Protein AF-W7K2D7-F1 (afdb_monomer_lite)

Sequence (161 aa):
MSFYIHIYIYVHIFSPFRPYPKYILYNYITKNRNSYVMFDCLKIDDAELGNITNVCIFINEYEKIPPAKYDKDNDKIIVYVKPLYLPSSHYLSITYKELNEKDLLFYNYFALFLLDGSMFLKMTKFQMYYSHTTYDVINSAQENIKNFIEALKNAQINNRY

Organism: Plasmodium falciparum (isolate NF54) (NCBI:txid5843)

Foldseek 3Di:
DDQPFPWDQDPDDDDPPDDDARGKTARDWDDDPPDIDTHPIDRDDLQRVQPDPDPQKDWDDFDPVVPWAQDQVVQWTKTKTFIARNVVRDTTDIYIDTDDPVDPQQLLVVLVCVCCCVLPVVNVVCCVVDDDDNVCSSVVVDPVSVVVSVVCVVVVVRGSD

pLDDT: mean 83.87, std 16.69, range [24.33, 97.06]

Structure (mmCIF, N/CA/C/O backbone):
data_AF-W7K2D7-F1
#
_entry.id   AF-W7K2D7-F1
#
loop_
_atom_site.group_PDB
_atom_site.id
_atom_site.type_symbol
_atom_site.label_atom_id
_atom_site.label_alt_id
_atom_site.label_comp_id
_atom_site.label_asym_id
_atom_site.label_entity_id
_atom_site.label_seq_id
_atom_site.pdbx_PDB_ins_code
_atom_site.Cartn_x
_atom_site.Cartn_y
_atom_site.Cartn_z
_atom_site.occupancy
_atom_site.B_iso_or_equiv
_atom_site.auth_seq_id
_atom_site.auth_comp_id
_atom_site.auth_asym_id
_atom_site.auth_atom_id
_atom_site.pdbx_PDB_model_num
ATOM 1 N N . MET A 1 1 ? 12.067 -19.630 -16.706 1.00 31.38 1 MET A N 1
ATOM 2 C CA . MET A 1 1 ? 12.583 -18.651 -17.684 1.00 31.38 1 MET A CA 1
ATOM 3 C C . MET A 1 1 ? 12.883 -17.386 -16.899 1.00 31.38 1 MET A C 1
ATOM 5 O O . MET A 1 1 ? 11.953 -16.755 -16.420 1.00 31.38 1 MET A O 1
ATOM 9 N N . SER A 1 2 ? 14.158 -17.123 -16.610 1.00 24.33 2 SER A N 1
ATOM 10 C CA . SER A 1 2 ? 14.563 -15.983 -15.780 1.00 24.33 2 SER A CA 1
ATOM 11 C C . SER A 1 2 ? 14.695 -14.750 -16.665 1.00 24.33 2 SER A C 1
ATOM 13 O O . SER A 1 2 ? 15.580 -14.702 -17.515 1.00 24.33 2 SER A O 1
ATOM 15 N N . PHE A 1 3 ? 13.805 -13.777 -16.489 1.00 29.09 3 PHE A N 1
ATOM 16 C CA . PHE A 1 3 ? 13.909 -12.478 -17.144 1.00 29.09 3 PHE A CA 1
ATOM 17 C C . PHE A 1 3 ? 14.889 -11.615 -16.347 1.00 29.09 3 PHE A C 1
ATOM 19 O O . PHE A 1 3 ? 14.576 -11.157 -15.249 1.00 29.09 3 PHE A O 1
ATOM 26 N N . TYR A 1 4 ? 16.092 -11.411 -16.881 1.00 32.91 4 TYR A N 1
ATOM 27 C CA . TYR A 1 4 ? 17.003 -10.394 -16.362 1.00 32.91 4 TYR A CA 1
ATOM 28 C C . TYR A 1 4 ? 16.499 -9.032 -16.836 1.00 32.91 4 TYR A C 1
ATOM 30 O O . TYR A 1 4 ? 16.802 -8.583 -17.936 1.00 32.91 4 TYR A O 1
ATOM 38 N N . ILE A 1 5 ? 15.681 -8.385 -16.007 1.00 38.22 5 ILE A N 1
ATOM 39 C CA . ILE A 1 5 ? 15.224 -7.016 -16.242 1.00 38.22 5 ILE A CA 1
ATOM 40 C C . ILE A 1 5 ? 16.401 -6.081 -15.938 1.00 38.22 5 ILE A C 1
ATOM 42 O O . ILE A 1 5 ? 16.554 -5.578 -14.828 1.00 38.22 5 ILE A O 1
ATOM 46 N N . HIS A 1 6 ? 17.266 -5.860 -16.924 1.00 40.44 6 HIS A N 1
ATOM 47 C CA . HIS A 1 6 ? 18.225 -4.761 -16.894 1.00 40.44 6 HIS A CA 1
ATOM 48 C C . HIS A 1 6 ? 17.553 -3.518 -17.473 1.00 40.44 6 HIS A C 1
ATOM 50 O O . HIS A 1 6 ? 17.812 -3.143 -18.603 1.00 40.44 6 HIS A O 1
ATOM 56 N N . ILE A 1 7 ? 16.656 -2.850 -16.753 1.00 43.44 7 ILE A N 1
ATOM 57 C CA . ILE A 1 7 ? 16.149 -1.567 -17.268 1.00 43.44 7 ILE A CA 1
ATOM 58 C C . ILE A 1 7 ? 17.330 -0.583 -17.275 1.00 43.44 7 ILE A C 1
ATOM 60 O O . ILE A 1 7 ? 18.021 -0.428 -16.273 1.00 43.44 7 ILE A O 1
ATOM 64 N N . TYR A 1 8 ? 17.601 0.033 -18.423 1.00 43.41 8 TYR A N 1
ATOM 65 C CA . TYR A 1 8 ? 18.507 1.172 -18.543 1.00 43.41 8 TYR A CA 1
ATOM 66 C C . TYR A 1 8 ? 17.696 2.316 -19.142 1.00 43.41 8 TYR A C 1
ATOM 68 O O . TYR A 1 8 ? 17.186 2.208 -20.257 1.00 43.41 8 TYR A O 1
ATOM 76 N N . ILE A 1 9 ? 17.551 3.402 -18.383 1.00 41.06 9 ILE A N 1
ATOM 77 C CA . ILE A 1 9 ? 16.874 4.619 -18.835 1.00 41.06 9 ILE A CA 1
ATOM 78 C C . ILE A 1 9 ? 17.865 5.418 -19.678 1.00 41.06 9 ILE A C 1
ATOM 80 O O . ILE A 1 9 ? 18.875 5.904 -19.172 1.00 41.06 9 ILE A O 1
ATOM 84 N N . TYR A 1 10 ? 17.558 5.587 -20.961 1.00 39.09 10 TYR A N 1
ATOM 85 C CA . TYR A 1 10 ? 18.220 6.580 -21.796 1.00 39.09 10 TYR A CA 1
ATOM 86 C C . TYR A 1 10 ? 17.543 7.939 -21.573 1.00 39.09 10 TYR A C 1
ATOM 88 O O . TYR A 1 10 ? 16.437 8.174 -22.053 1.00 39.09 10 TYR A O 1
ATOM 96 N N . VAL A 1 11 ? 18.215 8.860 -20.878 1.00 34.97 11 VAL A N 1
ATOM 97 C CA . VAL A 1 11 ? 17.912 10.294 -20.990 1.00 34.97 11 VAL A CA 1
ATOM 98 C C . VAL A 1 11 ? 18.745 10.815 -22.157 1.00 34.97 11 VAL A C 1
ATOM 100 O O . VAL A 1 11 ? 19.932 11.081 -21.994 1.00 34.97 11 VAL A O 1
ATOM 103 N N . HIS A 1 12 ? 18.156 10.913 -23.352 1.00 36.69 12 HIS A N 1
ATOM 104 C CA . HIS A 1 12 ? 18.814 11.564 -24.486 1.00 36.69 12 HIS A CA 1
ATOM 105 C C . HIS A 1 12 ? 18.061 12.820 -24.930 1.00 36.69 12 HIS A C 1
ATOM 107 O O . HIS A 1 12 ? 16.856 12.823 -25.171 1.00 36.69 12 HIS A O 1
ATOM 113 N N . ILE A 1 13 ? 18.844 13.892 -25.004 1.00 39.94 13 ILE A N 1
ATOM 114 C CA . ILE A 1 13 ? 18.515 15.270 -25.355 1.00 39.94 13 ILE A 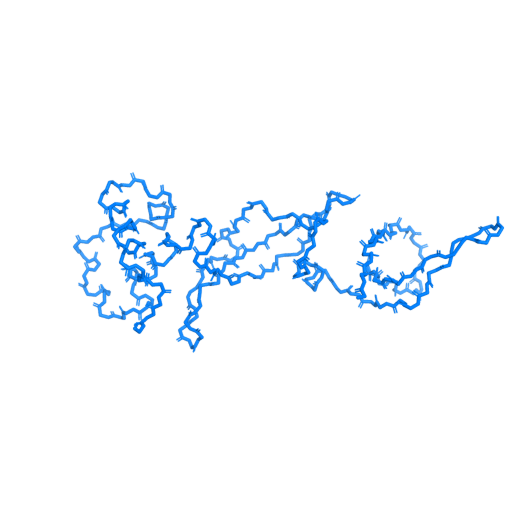CA 1
ATOM 115 C C . ILE A 1 13 ? 18.058 15.356 -26.827 1.00 39.94 13 ILE A C 1
ATOM 117 O O . ILE A 1 13 ? 18.775 14.938 -27.730 1.00 39.94 13 ILE A O 1
ATOM 121 N N . PHE A 1 14 ? 16.857 15.920 -27.016 1.00 42.31 14 PHE A N 1
ATOM 122 C CA . PHE A 1 14 ? 16.298 16.606 -28.194 1.00 42.31 14 PHE A CA 1
ATOM 123 C C . PHE A 1 14 ? 16.439 15.967 -29.597 1.00 42.31 14 PHE A C 1
ATOM 125 O O . PHE A 1 14 ? 17.357 16.265 -30.355 1.00 42.31 14 PHE A O 1
ATOM 132 N N . SER A 1 15 ? 15.383 15.264 -30.032 1.00 39.47 15 SER A N 1
ATOM 133 C CA . SER A 1 15 ? 14.899 15.344 -31.420 1.00 39.47 15 SER A CA 1
ATOM 134 C C . SER A 1 15 ? 13.433 15.804 -31.389 1.00 39.47 15 SER A C 1
ATOM 136 O O . SER A 1 15 ? 12.589 15.072 -30.875 1.00 39.47 15 SER A O 1
ATOM 138 N N . PRO A 1 16 ? 13.096 17.008 -31.886 1.00 50.06 16 PRO A N 1
ATOM 139 C CA . PRO A 1 16 ? 11.760 17.592 -31.721 1.00 50.06 16 PRO A CA 1
ATOM 140 C C . PRO A 1 16 ? 10.652 16.912 -32.547 1.00 50.06 16 PRO A C 1
ATOM 142 O O . PRO A 1 16 ? 9.490 17.279 -32.412 1.00 50.06 16 PRO A O 1
ATOM 145 N N . PHE A 1 17 ? 10.978 15.921 -33.388 1.00 53.94 17 PHE A N 1
ATOM 146 C CA . PHE A 1 17 ? 10.049 15.368 -34.384 1.00 53.94 17 PHE A CA 1
ATOM 147 C C . PHE A 1 17 ? 9.541 13.949 -34.099 1.00 53.94 17 PHE A C 1
ATOM 149 O O . PHE A 1 17 ? 8.716 13.440 -34.859 1.00 53.94 17 PHE A O 1
ATOM 156 N N . ARG A 1 18 ? 9.983 13.287 -33.021 1.00 51.50 18 ARG A N 1
ATOM 157 C CA . ARG A 1 18 ? 9.459 11.960 -32.665 1.00 51.50 18 ARG A CA 1
ATOM 158 C C . ARG A 1 18 ? 9.434 11.761 -31.150 1.00 51.50 18 ARG A C 1
ATOM 160 O O . ARG A 1 18 ? 10.502 11.754 -30.541 1.00 51.50 18 ARG A O 1
ATOM 167 N N . PRO A 1 19 ? 8.256 11.582 -30.526 1.00 63.16 19 PRO A N 1
ATOM 168 C CA . PRO A 1 19 ? 8.198 11.255 -29.111 1.00 63.16 19 PRO A CA 1
ATOM 169 C C . PRO A 1 19 ? 8.740 9.837 -28.915 1.00 63.16 19 PRO A C 1
ATOM 171 O O . PRO A 1 19 ? 8.106 8.854 -29.300 1.00 63.16 19 PRO A O 1
ATOM 174 N N . TYR A 1 20 ? 9.934 9.734 -28.341 1.00 67.94 20 TYR A N 1
ATOM 175 C CA . TYR A 1 20 ? 10.444 8.467 -27.835 1.00 67.94 20 TYR A CA 1
ATOM 176 C C . TYR A 1 20 ? 9.741 8.133 -26.514 1.00 67.94 20 TYR A C 1
ATOM 178 O O . TYR A 1 20 ? 9.417 9.042 -25.742 1.00 67.94 20 TYR A O 1
ATOM 186 N N . PRO A 1 21 ? 9.468 6.849 -26.237 1.00 78.56 21 PRO A N 1
ATOM 187 C CA . PRO A 1 21 ? 8.923 6.456 -24.946 1.00 78.56 21 PRO A CA 1
ATOM 188 C C . PRO A 1 21 ? 9.926 6.765 -23.825 1.00 78.56 21 PRO A C 1
ATOM 190 O O . PRO A 1 21 ? 11.123 6.537 -23.982 1.00 78.56 21 PRO A O 1
ATOM 193 N N . LYS A 1 22 ? 9.425 7.269 -22.688 1.00 81.81 22 LYS A N 1
ATOM 194 C CA . LYS A 1 22 ? 10.239 7.580 -21.498 1.00 81.81 22 LYS A CA 1
ATOM 195 C C . LYS A 1 22 ? 10.906 6.322 -20.921 1.00 81.81 22 LYS A C 1
ATOM 197 O O . LYS A 1 22 ? 12.038 6.397 -20.455 1.00 81.81 22 LYS A O 1
ATOM 202 N N . TYR A 1 23 ? 10.220 5.179 -20.998 1.00 84.81 23 TYR A N 1
ATOM 203 C CA . TYR A 1 23 ? 10.712 3.883 -20.541 1.00 84.81 23 TYR A CA 1
ATOM 204 C C . TYR A 1 23 ? 10.490 2.801 -21.595 1.00 84.81 23 TYR A C 1
ATOM 206 O O . TYR A 1 23 ? 9.473 2.779 -22.296 1.00 84.81 23 TYR A O 1
ATOM 214 N N . ILE A 1 24 ? 11.458 1.890 -21.687 1.00 86.81 24 ILE A N 1
ATOM 215 C CA . ILE A 1 24 ? 11.433 0.735 -22.581 1.00 86.81 24 ILE A CA 1
ATOM 216 C C . ILE A 1 24 ? 11.859 -0.487 -21.771 1.00 86.81 24 ILE A C 1
ATOM 218 O O . ILE A 1 24 ? 12.927 -0.491 -21.157 1.00 86.81 24 ILE A O 1
ATOM 222 N N . LEU A 1 25 ? 11.031 -1.526 -21.791 1.00 86.62 25 LEU A N 1
ATOM 223 C CA . LEU A 1 25 ? 11.427 -2.878 -21.424 1.00 86.62 25 LEU A CA 1
ATOM 224 C C . LEU A 1 25 ? 12.020 -3.548 -22.657 1.00 86.62 25 LEU A C 1
ATOM 226 O O . LEU A 1 25 ? 11.476 -3.418 -23.748 1.00 86.62 25 LEU A O 1
ATOM 230 N N . TYR A 1 26 ? 13.116 -4.271 -22.497 1.00 87.94 26 TYR A N 1
ATOM 231 C CA . TYR A 1 26 ? 13.745 -5.017 -23.580 1.00 87.94 26 TYR A CA 1
ATOM 232 C C . TYR A 1 26 ? 14.182 -6.386 -23.063 1.00 87.94 26 TYR A C 1
ATOM 234 O O . TYR A 1 26 ? 14.364 -6.570 -21.858 1.00 87.94 26 TYR A O 1
ATOM 242 N N . ASN A 1 27 ? 14.362 -7.340 -23.973 1.00 84.19 27 ASN A N 1
ATOM 243 C CA . ASN A 1 27 ? 14.759 -8.701 -23.612 1.00 84.19 27 ASN A CA 1
ATOM 244 C C . ASN A 1 27 ? 16.287 -8.865 -23.591 1.00 84.19 27 ASN A C 1
ATOM 246 O O . ASN A 1 27 ? 16.855 -9.406 -22.647 1.00 84.19 27 ASN A O 1
ATOM 250 N N . TYR A 1 28 ? 16.976 -8.347 -24.613 1.00 84.62 28 TYR A N 1
ATOM 251 C CA . TYR A 1 28 ? 18.438 -8.329 -24.664 1.00 84.62 28 TYR A CA 1
ATOM 252 C C . TYR A 1 28 ? 18.979 -7.148 -25.481 1.00 84.62 28 TYR A C 1
ATOM 254 O O . TYR A 1 28 ? 18.284 -6.559 -26.313 1.00 84.62 28 TYR A O 1
ATOM 262 N N . ILE A 1 29 ? 20.249 -6.815 -25.238 1.00 85.94 29 ILE A N 1
ATOM 263 C CA . ILE A 1 29 ? 21.014 -5.811 -25.985 1.00 85.94 29 ILE A CA 1
ATOM 264 C C . ILE A 1 29 ? 22.187 -6.504 -26.659 1.00 85.94 29 ILE A C 1
ATOM 266 O O . ILE A 1 29 ? 22.920 -7.251 -26.012 1.00 85.94 29 ILE A O 1
ATOM 270 N N . THR A 1 30 ? 22.411 -6.213 -27.938 1.00 89.75 30 THR A N 1
ATOM 271 C CA . THR A 1 30 ? 23.647 -6.606 -28.621 1.00 89.75 30 THR A CA 1
ATOM 272 C C . THR A 1 30 ? 24.508 -5.390 -28.924 1.00 89.75 30 THR A C 1
ATOM 274 O O . THR A 1 30 ? 24.019 -4.301 -29.237 1.00 89.75 30 THR A O 1
ATOM 277 N N . LYS A 1 31 ? 25.824 -5.573 -28.800 1.00 90.12 31 LYS A N 1
ATOM 278 C CA . LYS A 1 31 ? 26.823 -4.564 -29.145 1.00 90.12 31 LYS A CA 1
ATOM 279 C C . LYS A 1 31 ? 27.338 -4.829 -30.555 1.00 90.12 31 LYS A C 1
ATOM 281 O O . LYS A 1 31 ? 27.932 -5.871 -30.815 1.00 90.12 31 LYS A O 1
ATOM 286 N N . ASN A 1 32 ? 27.170 -3.851 -31.431 1.00 84.38 32 ASN A N 1
ATOM 287 C CA . ASN A 1 32 ? 27.811 -3.787 -32.738 1.00 84.38 32 ASN A CA 1
ATOM 288 C C . ASN A 1 32 ? 29.063 -2.899 -32.669 1.00 84.38 32 ASN A C 1
ATOM 290 O O . ASN A 1 32 ? 29.334 -2.264 -31.650 1.00 84.38 32 ASN A O 1
ATOM 294 N N . ARG A 1 33 ? 29.832 -2.826 -33.767 1.00 82.19 33 ARG A N 1
ATOM 295 C CA . ARG A 1 33 ? 31.107 -2.076 -33.825 1.00 82.19 33 ARG A CA 1
ATOM 296 C C . ARG A 1 33 ? 30.995 -0.635 -33.299 1.00 82.19 33 ARG A C 1
ATOM 298 O O . ARG A 1 33 ? 31.907 -0.190 -32.614 1.00 82.19 33 ARG A O 1
ATOM 305 N N . ASN A 1 34 ? 29.872 0.042 -33.563 1.00 83.06 34 ASN A N 1
ATOM 306 C CA . ASN A 1 34 ? 29.678 1.462 -33.242 1.00 83.06 34 ASN A CA 1
ATOM 307 C C . ASN A 1 34 ? 28.402 1.761 -32.426 1.00 83.06 34 ASN A C 1
ATOM 309 O O . ASN A 1 34 ? 28.102 2.929 -32.194 1.00 83.06 34 ASN A O 1
ATOM 313 N N . SER A 1 35 ? 27.606 0.759 -32.036 1.00 83.06 35 SER A N 1
ATOM 314 C CA . SER A 1 35 ? 26.300 0.997 -31.401 1.00 83.06 35 SER A CA 1
ATOM 315 C C . SER A 1 35 ? 25.807 -0.182 -30.569 1.00 83.06 35 SER A C 1
ATOM 317 O O . SER A 1 35 ? 26.289 -1.307 -30.704 1.00 83.06 35 SER A O 1
ATOM 319 N N . TYR A 1 36 ? 24.813 0.089 -29.728 1.00 86.19 36 TYR A N 1
ATOM 320 C CA . TYR A 1 36 ? 24.021 -0.920 -29.035 1.00 86.19 36 TYR A CA 1
ATOM 321 C C . TYR A 1 36 ? 22.633 -0.988 -29.671 1.00 86.19 36 TYR A C 1
ATOM 323 O O . TYR A 1 36 ? 22.047 0.049 -29.982 1.00 86.19 36 TYR A O 1
ATOM 331 N N . VAL A 1 37 ? 22.118 -2.199 -29.872 1.00 85.19 37 VAL A N 1
ATOM 332 C CA . VAL A 1 37 ? 20.774 -2.436 -30.411 1.00 85.19 37 VAL A CA 1
ATOM 333 C C . VAL A 1 37 ? 19.974 -3.232 -29.388 1.00 85.19 37 VAL A C 1
ATOM 335 O O . VAL A 1 37 ? 20.424 -4.279 -28.926 1.00 85.19 37 VAL A O 1
ATOM 338 N N . MET A 1 38 ? 18.805 -2.709 -29.022 1.00 86.12 38 MET A N 1
ATOM 339 C CA . MET A 1 38 ? 17.850 -3.358 -28.123 1.00 86.12 38 MET A CA 1
ATOM 340 C C . MET A 1 38 ? 16.867 -4.194 -28.951 1.00 86.12 38 MET A C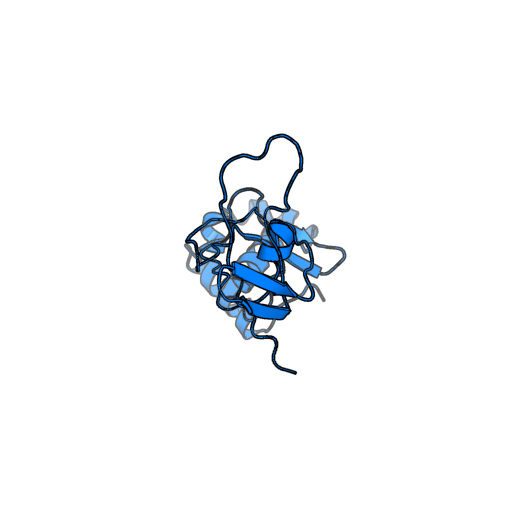 1
ATOM 342 O O . MET A 1 38 ? 16.385 -3.725 -29.983 1.00 86.12 38 MET A O 1
ATOM 346 N N . PHE A 1 39 ? 16.567 -5.412 -28.503 1.00 86.12 39 PHE A N 1
ATOM 347 C CA . PHE A 1 39 ? 15.633 -6.329 -29.165 1.00 86.12 39 PHE A CA 1
ATOM 348 C C . PHE A 1 39 ? 14.438 -6.646 -28.264 1.00 86.12 39 PHE A C 1
ATOM 350 O O . PHE A 1 39 ? 14.529 -6.541 -27.038 1.00 86.12 39 PHE A O 1
ATOM 357 N N . ASP A 1 40 ? 13.317 -7.011 -28.894 1.00 89.56 40 ASP A N 1
ATOM 358 C CA . ASP A 1 40 ? 12.036 -7.320 -28.243 1.00 89.56 40 ASP A CA 1
ATOM 359 C C . ASP A 1 40 ? 11.593 -6.221 -27.266 1.00 89.56 40 ASP A C 1
ATOM 361 O O . ASP A 1 40 ? 11.381 -6.444 -26.075 1.00 89.56 40 ASP A O 1
ATOM 365 N N . CYS A 1 41 ? 11.530 -4.989 -27.774 1.00 86.94 41 CYS A N 1
ATOM 366 C CA . CYS A 1 41 ? 11.231 -3.816 -26.965 1.00 86.94 41 CYS A CA 1
ATOM 367 C C . CYS A 1 41 ? 9.724 -3.623 -26.766 1.00 86.94 41 CYS A C 1
ATOM 369 O O . CYS A 1 41 ? 8.958 -3.605 -27.731 1.00 86.94 41 CYS A O 1
ATOM 371 N N . LEU A 1 42 ? 9.322 -3.368 -25.524 1.00 89.12 42 LEU A N 1
ATOM 372 C CA . LEU A 1 42 ? 7.987 -2.928 -25.141 1.00 89.12 42 LEU A CA 1
ATOM 373 C C . LEU A 1 42 ? 8.075 -1.542 -24.510 1.00 89.12 42 LEU A C 1
ATOM 375 O O . LEU A 1 42 ? 8.911 -1.280 -23.645 1.00 89.12 42 LEU A O 1
ATOM 379 N N . LYS A 1 43 ? 7.189 -0.645 -24.935 1.00 87.94 43 LYS A N 1
ATOM 380 C CA . LYS A 1 43 ? 6.975 0.615 -24.226 1.00 87.94 43 LYS A CA 1
ATOM 381 C C . LYS A 1 43 ? 6.285 0.301 -22.900 1.00 87.94 43 LYS A C 1
ATOM 383 O O . LYS A 1 43 ? 5.326 -0.461 -22.893 1.00 87.94 43 LYS A O 1
ATOM 388 N N . ILE A 1 44 ? 6.747 0.940 -21.833 1.00 88.44 44 ILE A N 1
ATOM 389 C CA . ILE A 1 44 ? 6.083 0.935 -20.531 1.00 88.44 44 ILE A CA 1
ATOM 390 C C . ILE A 1 44 ? 5.900 2.378 -20.073 1.00 88.44 44 ILE A C 1
ATOM 392 O O . ILE A 1 44 ? 6.714 3.249 -20.410 1.00 88.44 44 ILE A O 1
ATOM 396 N N . ASP A 1 45 ? 4.812 2.659 -19.370 1.00 87.56 45 ASP A N 1
ATOM 397 C CA . ASP A 1 45 ? 4.651 3.948 -18.716 1.00 87.56 45 ASP A CA 1
ATOM 398 C C . ASP A 1 45 ? 5.251 3.973 -17.301 1.00 87.56 45 ASP A C 1
ATOM 400 O O . ASP A 1 45 ? 5.832 3.015 -16.792 1.00 87.56 45 ASP A O 1
ATOM 404 N N . ASP A 1 46 ? 5.199 5.150 -16.700 1.00 86.38 46 ASP A N 1
ATOM 405 C CA . ASP A 1 46 ? 5.823 5.438 -15.419 1.00 86.38 46 ASP A CA 1
ATOM 406 C C . ASP A 1 46 ? 5.109 4.738 -14.239 1.00 86.38 46 ASP A C 1
ATOM 408 O O . ASP A 1 46 ? 5.764 4.278 -13.302 1.00 86.38 46 ASP A O 1
ATOM 412 N N . ALA A 1 47 ? 3.781 4.596 -14.315 1.00 86.31 47 ALA A N 1
ATOM 413 C CA . ALA A 1 47 ? 2.963 3.950 -13.291 1.00 86.31 47 ALA A CA 1
ATOM 414 C C . ALA A 1 47 ? 3.047 2.420 -13.391 1.00 86.31 47 ALA A C 1
ATOM 416 O O . ALA A 1 47 ? 3.214 1.738 -12.380 1.00 86.31 47 ALA A O 1
ATOM 417 N N . GLU A 1 48 ? 3.000 1.883 -14.611 1.00 87.69 48 GLU A N 1
ATOM 418 C CA . GLU A 1 48 ? 3.225 0.470 -14.903 1.00 87.69 48 GLU A CA 1
ATOM 419 C C . GLU A 1 48 ? 4.594 0.024 -14.387 1.00 87.69 48 GLU A C 1
ATOM 421 O O . GLU A 1 48 ? 4.686 -0.994 -13.703 1.00 87.69 48 GLU A O 1
ATOM 426 N N . LEU A 1 49 ? 5.647 0.813 -14.637 1.00 87.00 49 LEU A N 1
ATOM 427 C CA . LEU A 1 49 ? 6.987 0.526 -14.128 1.00 87.00 49 LEU A CA 1
ATOM 428 C C . LEU A 1 49 ? 7.024 0.501 -12.593 1.00 87.00 49 LEU A C 1
ATOM 430 O O . LEU A 1 49 ? 7.653 -0.383 -12.011 1.00 87.00 49 LEU A O 1
ATOM 434 N N . GLY A 1 50 ? 6.330 1.437 -11.940 1.00 86.00 50 GLY A N 1
ATOM 435 C CA . GLY A 1 50 ? 6.228 1.497 -10.480 1.00 86.00 50 GLY A CA 1
ATOM 436 C C . GLY A 1 50 ? 5.498 0.305 -9.854 1.00 86.00 50 GLY A C 1
ATOM 437 O O . GLY A 1 50 ? 5.769 -0.030 -8.702 1.00 86.00 50 GLY A O 1
ATOM 438 N N . ASN A 1 51 ? 4.624 -0.361 -10.613 1.00 85.31 51 ASN A N 1
ATOM 439 C CA . ASN A 1 51 ? 3.872 -1.535 -10.166 1.00 85.31 51 ASN A CA 1
ATOM 440 C C . ASN A 1 51 ? 4.642 -2.854 -10.320 1.00 85.31 51 ASN A C 1
ATOM 442 O O . ASN A 1 51 ? 4.233 -3.876 -9.762 1.00 85.31 51 ASN A O 1
ATOM 446 N N . ILE A 1 52 ? 5.759 -2.867 -11.054 1.00 84.38 52 ILE A N 1
ATOM 447 C CA . ILE A 1 52 ? 6.569 -4.075 -11.211 1.00 84.38 52 ILE A CA 1
ATOM 448 C C . ILE A 1 52 ? 7.270 -4.391 -9.886 1.00 84.38 52 ILE A C 1
ATOM 450 O O . ILE A 1 52 ? 8.071 -3.612 -9.371 1.00 84.38 52 ILE A O 1
ATOM 454 N N . THR A 1 53 ? 7.038 -5.596 -9.364 1.00 77.62 53 THR A N 1
ATOM 455 C CA . THR A 1 53 ? 7.772 -6.104 -8.201 1.00 77.62 53 THR A CA 1
ATOM 456 C C . THR A 1 53 ? 9.182 -6.521 -8.627 1.00 77.62 53 THR A C 1
ATOM 458 O O . THR A 1 53 ? 9.396 -7.616 -9.144 1.00 77.62 53 THR A O 1
ATOM 461 N N . ASN A 1 54 ? 10.159 -5.631 -8.453 1.00 82.44 54 ASN A N 1
ATOM 462 C CA . ASN A 1 54 ? 11.552 -5.861 -8.832 1.00 82.44 54 ASN A CA 1
ATOM 463 C C . ASN A 1 54 ? 12.504 -5.211 -7.819 1.00 82.44 54 ASN A C 1
ATOM 465 O O . ASN A 1 54 ? 12.196 -4.167 -7.258 1.00 82.44 54 ASN A O 1
ATOM 469 N N . VAL A 1 55 ? 13.691 -5.796 -7.635 1.00 82.69 55 VAL A N 1
ATOM 470 C CA . VAL A 1 55 ? 14.756 -5.269 -6.760 1.00 82.69 55 VAL A CA 1
ATOM 471 C C . VAL A 1 55 ? 15.222 -3.855 -7.127 1.00 82.69 55 VAL A C 1
ATOM 473 O O . VAL A 1 55 ? 15.789 -3.167 -6.289 1.00 82.69 55 VAL A O 1
ATOM 476 N N . CYS A 1 56 ? 14.989 -3.409 -8.361 1.00 86.44 56 CYS A N 1
ATOM 477 C CA . CYS A 1 56 ? 15.295 -2.062 -8.832 1.00 86.44 56 CYS A CA 1
ATOM 478 C C . CYS A 1 56 ? 14.238 -1.018 -8.447 1.00 86.44 56 CYS A C 1
ATOM 480 O O . CYS A 1 56 ? 14.476 0.169 -8.667 1.00 86.44 56 CYS A O 1
ATOM 482 N N . ILE A 1 57 ? 13.088 -1.432 -7.911 1.00 89.44 57 ILE A N 1
ATOM 483 C CA . ILE A 1 57 ? 12.019 -0.545 -7.454 1.00 89.44 57 ILE A CA 1
ATOM 484 C C . ILE A 1 57 ? 12.006 -0.569 -5.930 1.00 89.44 57 ILE A C 1
ATOM 486 O O . ILE A 1 57 ? 11.696 -1.581 -5.305 1.00 89.44 57 ILE A O 1
ATOM 490 N N . PHE A 1 58 ? 12.350 0.562 -5.327 1.00 89.56 58 PHE A N 1
ATOM 491 C CA . PHE A 1 58 ? 12.334 0.738 -3.885 1.00 89.56 58 PHE A CA 1
ATOM 492 C C . PHE A 1 58 ? 11.109 1.544 -3.461 1.00 89.56 58 PHE A C 1
ATOM 494 O O . PHE A 1 58 ? 10.842 2.614 -4.002 1.00 89.56 58 PHE A O 1
ATOM 501 N N . ILE A 1 59 ? 10.370 1.049 -2.473 1.00 88.69 59 ILE A N 1
ATOM 502 C CA . ILE A 1 59 ? 9.250 1.762 -1.856 1.00 88.69 59 ILE A CA 1
ATOM 503 C C . ILE A 1 59 ? 9.670 2.074 -0.424 1.00 88.69 59 ILE A C 1
ATOM 505 O O . ILE A 1 59 ? 9.849 1.153 0.369 1.00 88.69 59 ILE A O 1
ATOM 509 N N . ASN A 1 60 ? 9.851 3.361 -0.121 1.00 79.44 60 ASN A N 1
ATOM 510 C CA . ASN A 1 60 ? 10.288 3.800 1.203 1.00 79.44 60 ASN A CA 1
ATOM 511 C C . ASN A 1 60 ? 9.117 3.862 2.191 1.00 79.44 60 ASN A C 1
ATOM 513 O O . ASN A 1 60 ? 9.070 3.132 3.175 1.00 79.44 60 ASN A O 1
ATOM 517 N N . GLU A 1 61 ? 8.153 4.733 1.898 1.00 85.75 61 GLU A N 1
ATOM 518 C CA . GLU A 1 61 ? 7.041 5.075 2.779 1.00 85.75 61 GLU A CA 1
ATOM 519 C C . GLU A 1 61 ? 5.733 5.130 1.990 1.00 85.75 61 GLU A C 1
ATOM 521 O O . GLU A 1 61 ? 5.719 5.139 0.753 1.00 85.75 61 GLU A O 1
ATOM 526 N N . TYR A 1 62 ? 4.626 5.159 2.725 1.00 92.38 62 TYR A N 1
ATOM 527 C CA . TYR A 1 62 ? 3.314 5.408 2.152 1.00 92.38 62 TYR A CA 1
ATOM 528 C C . TYR A 1 62 ? 3.048 6.906 2.099 1.00 92.38 62 TYR A C 1
ATOM 530 O O . TYR A 1 62 ? 3.293 7.645 3.054 1.00 92.38 62 TYR A O 1
ATOM 538 N N . GLU A 1 63 ? 2.520 7.345 0.969 1.00 92.06 63 GLU A N 1
ATOM 539 C CA . GLU A 1 63 ? 2.129 8.723 0.750 1.00 92.06 63 GLU A CA 1
ATOM 540 C C . GLU A 1 63 ? 0.948 9.094 1.649 1.00 92.06 63 GLU A C 1
ATOM 542 O O . GLU A 1 63 ? 0.011 8.319 1.857 1.00 92.06 63 GLU A O 1
ATOM 547 N N . LYS A 1 64 ? 0.981 10.323 2.171 1.00 88.69 64 LYS A N 1
ATOM 548 C CA . LYS A 1 64 ? -0.140 10.897 2.931 1.00 88.69 64 LYS A CA 1
ATOM 549 C C . LYS A 1 64 ? -1.248 11.406 2.012 1.00 88.69 64 LYS A C 1
ATOM 551 O O . LYS A 1 64 ? -2.395 11.516 2.439 1.00 88.69 64 LYS A O 1
ATOM 556 N N . ILE A 1 65 ? -0.886 11.779 0.783 1.00 89.31 65 ILE A N 1
ATOM 557 C CA . ILE A 1 65 ? -1.787 12.335 -0.224 1.00 89.31 65 ILE A CA 1
ATOM 558 C C . ILE A 1 65 ? -1.524 11.608 -1.555 1.00 89.31 65 ILE A C 1
ATOM 560 O O . ILE A 1 65 ? -0.436 11.760 -2.108 1.00 89.31 65 ILE A O 1
ATOM 564 N N . PRO A 1 66 ? -2.505 10.868 -2.103 1.00 90.25 66 PRO A N 1
ATOM 565 C CA . PRO A 1 66 ? -3.835 10.632 -1.538 1.00 90.25 66 PRO A CA 1
ATOM 566 C C . PRO A 1 66 ? -3.785 9.806 -0.236 1.00 90.25 66 PRO A C 1
ATOM 568 O O . PRO A 1 66 ? -2.845 9.033 -0.048 1.00 90.25 66 PRO A O 1
ATOM 571 N N . PRO A 1 67 ? -4.765 9.963 0.674 1.00 91.75 67 PRO A N 1
ATOM 572 C CA . PRO A 1 67 ? -4.808 9.173 1.897 1.00 91.75 67 PRO A CA 1
ATOM 573 C C . PRO A 1 67 ? -5.105 7.705 1.584 1.00 91.75 67 PRO A C 1
ATOM 575 O O . PRO A 1 67 ? -5.737 7.381 0.574 1.00 91.75 67 PRO A O 1
ATOM 578 N N . ALA A 1 68 ? -4.689 6.817 2.486 1.00 94.81 68 ALA A N 1
ATOM 579 C CA . ALA A 1 68 ? -5.087 5.419 2.430 1.00 94.81 68 ALA A CA 1
ATOM 580 C C . ALA A 1 68 ? -6.616 5.287 2.440 1.00 94.81 68 ALA A C 1
ATOM 582 O O . ALA A 1 68 ? -7.319 6.073 3.078 1.00 94.81 68 ALA A O 1
ATOM 583 N N . LYS A 1 69 ? -7.125 4.261 1.762 1.00 95.44 69 LYS A N 1
ATOM 584 C CA . LYS A 1 69 ? -8.557 3.974 1.680 1.00 95.44 69 LYS A CA 1
ATOM 585 C C . LYS A 1 69 ? -8.827 2.491 1.876 1.00 95.44 69 LYS A C 1
ATOM 587 O O . LYS A 1 69 ? -8.014 1.647 1.507 1.00 95.44 69 LYS A O 1
ATOM 592 N N . TYR A 1 70 ? -10.004 2.192 2.400 1.00 95.69 70 TYR A N 1
ATOM 593 C CA . TYR A 1 70 ? -10.532 0.839 2.445 1.00 95.69 70 TYR A CA 1
ATOM 594 C C . TYR A 1 70 ? -11.521 0.635 1.296 1.00 95.69 70 TYR A C 1
ATOM 596 O O . TYR A 1 70 ? -12.521 1.349 1.183 1.00 95.69 70 TYR A O 1
ATOM 604 N N . ASP A 1 71 ? -11.213 -0.320 0.427 1.00 94.56 71 ASP A N 1
ATOM 605 C CA . ASP A 1 71 ? -12.086 -0.788 -0.638 1.00 94.56 71 ASP A CA 1
ATOM 606 C C . ASP A 1 71 ? -13.062 -1.819 -0.067 1.00 94.56 71 ASP A C 1
ATOM 608 O O . ASP A 1 71 ? -12.691 -2.952 0.246 1.00 94.56 71 ASP A O 1
ATOM 612 N N . LYS A 1 72 ? -14.319 -1.398 0.085 1.00 91.00 72 LYS A N 1
ATOM 613 C CA . LYS A 1 72 ? -15.385 -2.211 0.680 1.00 91.00 72 LYS A CA 1
ATOM 614 C C . LYS A 1 72 ? -15.853 -3.338 -0.233 1.00 91.00 72 LYS A C 1
ATOM 616 O O . LYS A 1 72 ? -1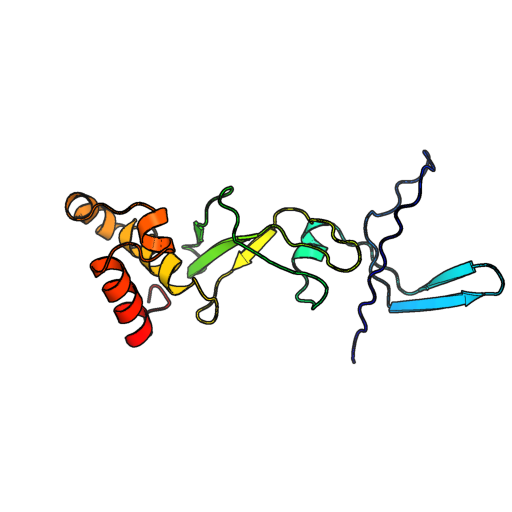6.395 -4.313 0.284 1.00 91.00 72 LYS A O 1
ATOM 621 N N . ASP A 1 73 ? -15.684 -3.181 -1.543 1.00 91.81 73 ASP A N 1
ATOM 622 C CA . ASP A 1 73 ? -16.162 -4.145 -2.532 1.00 91.81 73 ASP A CA 1
ATOM 623 C C . ASP A 1 73 ? -15.204 -5.338 -2.609 1.00 91.81 73 ASP A C 1
ATOM 625 O O . ASP A 1 73 ? -15.643 -6.479 -2.739 1.00 91.81 73 ASP A O 1
ATOM 629 N N . ASN A 1 74 ? -13.903 -5.077 -2.443 1.00 91.50 74 ASN A N 1
ATOM 630 C CA . ASN A 1 74 ? -12.850 -6.095 -2.508 1.00 91.50 74 ASN A CA 1
ATOM 631 C C . ASN A 1 74 ? -12.285 -6.515 -1.138 1.00 91.50 74 ASN A C 1
ATOM 633 O O . ASN A 1 74 ? -11.437 -7.407 -1.082 1.00 91.50 74 ASN A O 1
ATOM 637 N N . ASP A 1 75 ? -12.731 -5.880 -0.050 1.00 91.69 75 ASP A N 1
ATOM 638 C CA . ASP A 1 75 ? -12.191 -6.051 1.307 1.00 91.69 75 ASP A CA 1
ATOM 639 C C . ASP A 1 75 ? -10.665 -5.848 1.345 1.00 91.69 75 ASP A C 1
ATOM 641 O O . ASP A 1 75 ? -9.895 -6.676 1.839 1.00 91.69 75 ASP A O 1
ATOM 645 N N . LYS A 1 76 ? -10.209 -4.745 0.734 1.00 94.94 76 LYS A N 1
ATOM 646 C CA . LYS A 1 76 ? -8.784 -4.413 0.591 1.00 94.94 76 LYS A CA 1
ATOM 647 C C . LYS A 1 76 ? -8.437 -3.080 1.217 1.00 94.94 76 LYS A C 1
ATOM 649 O O . LYS A 1 76 ? -9.160 -2.095 1.103 1.00 94.94 76 LYS A O 1
ATOM 654 N N . ILE A 1 77 ? -7.255 -3.035 1.815 1.00 96.19 77 ILE A N 1
ATOM 655 C CA . ILE A 1 77 ? -6.622 -1.794 2.243 1.00 96.19 77 ILE A CA 1
ATOM 656 C C . ILE A 1 77 ? -5.719 -1.314 1.115 1.00 96.19 77 ILE A C 1
ATOM 658 O O . ILE A 1 77 ? -4.789 -2.015 0.719 1.00 96.19 77 ILE A O 1
ATOM 662 N N . ILE A 1 78 ? -5.978 -0.108 0.623 1.00 95.88 78 ILE A N 1
ATOM 663 C CA . ILE A 1 78 ? -5.220 0.518 -0.454 1.00 95.88 78 ILE A CA 1
ATOM 664 C C . ILE A 1 78 ? -4.444 1.698 0.123 1.00 95.88 78 ILE A C 1
ATOM 666 O O . ILE A 1 78 ? -5.028 2.641 0.662 1.00 95.88 78 ILE A O 1
ATOM 670 N N . VAL A 1 79 ? -3.124 1.661 -0.027 1.00 95.31 79 VAL A N 1
ATOM 671 C CA . VAL A 1 79 ? -2.225 2.779 0.277 1.00 95.31 79 VAL A CA 1
ATOM 672 C C . VAL A 1 79 ? -1.604 3.313 -1.004 1.00 95.31 79 VAL A C 1
ATOM 674 O O . VAL A 1 79 ? -1.564 2.625 -2.022 1.00 95.31 79 VAL A O 1
ATOM 677 N N . TYR A 1 80 ? -1.104 4.540 -0.953 1.00 94.44 80 TYR A N 1
ATOM 678 C CA . TYR A 1 80 ? -0.410 5.163 -2.073 1.00 94.44 80 TYR A CA 1
ATOM 679 C C . TYR A 1 80 ? 1.088 5.173 -1.803 1.00 94.44 80 TYR A C 1
ATOM 681 O O . TYR A 1 80 ? 1.520 5.331 -0.664 1.00 94.44 80 TYR A O 1
ATOM 689 N N . VAL A 1 81 ? 1.885 4.961 -2.842 1.00 93.31 81 VAL A N 1
ATOM 690 C CA . VAL A 1 81 ? 3.346 4.888 -2.767 1.00 93.31 81 VAL A CA 1
ATOM 691 C C . VAL A 1 81 ? 3.950 5.702 -3.893 1.00 93.31 81 VAL A C 1
ATOM 693 O O . VAL A 1 81 ? 3.377 5.783 -4.980 1.00 93.31 81 VAL A O 1
ATOM 696 N N . LYS A 1 82 ? 5.136 6.260 -3.654 1.00 93.12 82 LYS A N 1
ATOM 697 C CA . LYS A 1 82 ? 5.950 6.915 -4.678 1.00 93.12 82 LYS A CA 1
ATOM 698 C C . LYS A 1 82 ? 7.252 6.137 -4.866 1.00 93.12 82 LYS A C 1
ATOM 700 O O . LYS A 1 82 ? 8.217 6.371 -4.134 1.00 93.12 82 LYS A O 1
ATOM 705 N N . PRO A 1 83 ? 7.280 5.166 -5.791 1.00 92.81 83 PRO A N 1
ATOM 706 C CA . PRO A 1 83 ? 8.421 4.277 -5.923 1.00 92.81 83 PRO A CA 1
ATOM 707 C C . PRO A 1 83 ? 9.666 5.021 -6.414 1.00 92.81 83 PRO A C 1
ATOM 709 O O . PRO A 1 83 ? 9.588 5.936 -7.232 1.00 92.81 83 PRO A O 1
ATOM 712 N N . LEU A 1 84 ? 10.829 4.601 -5.935 1.00 91.69 84 LEU A N 1
ATOM 713 C CA . LEU A 1 84 ? 12.136 5.053 -6.382 1.00 91.69 84 LEU A CA 1
ATOM 714 C C . LEU A 1 84 ? 12.739 3.989 -7.295 1.00 91.69 84 LEU A C 1
ATOM 716 O O . LEU A 1 84 ? 12.990 2.860 -6.875 1.00 91.69 84 LEU A O 1
ATOM 720 N N . TYR A 1 85 ? 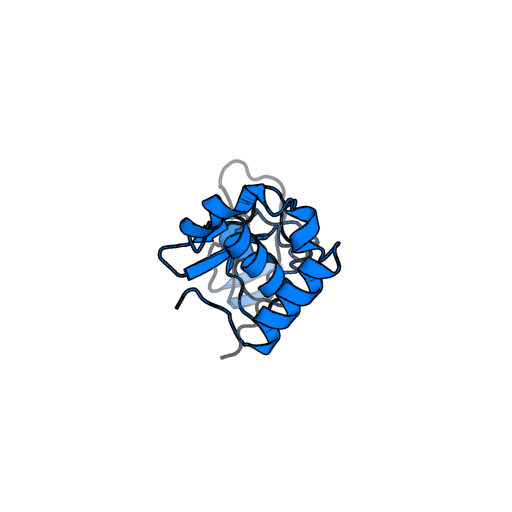13.017 4.358 -8.538 1.00 89.94 85 TYR A N 1
ATOM 721 C CA . TYR A 1 85 ? 13.767 3.514 -9.449 1.00 89.94 85 TYR A CA 1
ATOM 722 C C . TYR A 1 85 ? 15.268 3.667 -9.172 1.00 89.94 85 TYR A C 1
ATOM 724 O O . TYR A 1 85 ? 15.879 4.691 -9.491 1.00 89.94 85 TYR A O 1
ATOM 732 N N . LEU A 1 86 ? 15.854 2.645 -8.544 1.00 88.81 86 LEU A N 1
ATOM 733 C CA . LEU A 1 86 ? 17.214 2.663 -8.001 1.00 88.81 86 LEU A CA 1
ATOM 734 C C . LEU A 1 86 ? 18.317 2.877 -9.050 1.00 88.81 86 LEU A C 1
ATOM 736 O O . LEU A 1 86 ? 19.213 3.671 -8.774 1.00 88.81 86 LEU A O 1
ATOM 740 N N . PRO A 1 87 ? 18.294 2.249 -10.246 1.00 86.25 87 PRO A N 1
ATOM 741 C CA . PRO A 1 87 ? 19.399 2.376 -11.200 1.00 86.25 87 PRO A CA 1
ATOM 742 C C . PRO A 1 87 ? 19.679 3.807 -11.670 1.00 86.25 87 PRO A C 1
ATOM 744 O O . PRO A 1 87 ? 20.803 4.102 -12.068 1.00 86.25 87 PRO A O 1
ATOM 747 N N . SER A 1 88 ? 18.685 4.698 -11.616 1.00 84.50 88 SER A N 1
ATOM 748 C CA . SER A 1 88 ? 18.861 6.120 -11.933 1.00 84.50 88 SER A CA 1
ATOM 749 C C . SER A 1 88 ? 18.478 7.056 -10.784 1.00 84.50 88 SER A C 1
ATOM 751 O O . SER A 1 88 ? 18.341 8.256 -11.018 1.00 84.50 88 SER A O 1
ATOM 753 N N . SER A 1 89 ? 18.233 6.524 -9.582 1.00 88.38 89 SER A N 1
ATOM 754 C CA . SER A 1 89 ? 17.768 7.271 -8.404 1.00 88.38 89 SER A CA 1
ATOM 755 C C . SER A 1 89 ? 16.631 8.262 -8.703 1.00 88.38 89 SER A C 1
ATOM 757 O O . SER A 1 89 ? 16.634 9.395 -8.222 1.00 88.38 89 SER A O 1
ATOM 759 N N . HIS A 1 90 ? 15.664 7.855 -9.530 1.00 87.38 90 HIS A N 1
ATOM 760 C CA . HIS A 1 90 ? 14.557 8.711 -9.963 1.00 87.38 90 HIS A CA 1
ATOM 761 C C . HIS A 1 90 ? 13.233 8.230 -9.378 1.00 87.38 90 HIS A C 1
ATOM 763 O O . HIS A 1 90 ? 12.915 7.044 -9.444 1.00 87.38 90 HIS A O 1
ATOM 769 N N . TYR A 1 91 ? 12.450 9.158 -8.832 1.00 90.56 91 TYR A N 1
ATOM 770 C CA . TYR A 1 91 ? 11.100 8.857 -8.373 1.00 90.56 91 TYR A CA 1
ATOM 771 C C . TYR A 1 91 ? 10.147 8.673 -9.546 1.00 90.56 91 TYR A C 1
ATOM 773 O O . TYR A 1 91 ? 10.043 9.547 -10.405 1.00 90.56 91 TYR A O 1
ATOM 781 N N . LEU A 1 92 ? 9.417 7.568 -9.512 1.00 90.88 92 LEU A N 1
ATOM 782 C CA . LEU A 1 92 ? 8.276 7.311 -10.371 1.00 90.88 92 LEU A CA 1
ATOM 783 C C . LEU A 1 92 ? 7.030 8.022 -9.819 1.00 90.88 92 LEU A C 1
ATOM 785 O O . LEU A 1 92 ? 7.027 8.630 -8.742 1.00 90.88 92 LEU A O 1
ATOM 789 N N . SER A 1 93 ? 5.967 7.960 -10.599 1.00 91.06 93 SER A N 1
ATOM 790 C CA . SER A 1 93 ? 4.651 8.501 -10.323 1.00 91.06 93 SER A CA 1
ATOM 791 C C . SER A 1 93 ? 4.041 7.756 -9.158 1.00 91.06 93 SER A C 1
ATOM 793 O O . SER A 1 93 ? 4.331 6.584 -8.906 1.00 91.06 93 SER A O 1
ATOM 795 N N . ILE A 1 94 ? 3.168 8.461 -8.447 1.00 92.00 94 ILE A N 1
ATOM 796 C CA . ILE A 1 94 ? 2.407 7.858 -7.365 1.00 92.00 94 ILE A CA 1
ATOM 797 C C . ILE A 1 94 ? 1.553 6.737 -7.954 1.00 92.00 94 ILE A C 1
ATOM 799 O O . ILE A 1 94 ? 0.804 6.949 -8.907 1.00 92.00 94 ILE A O 1
ATOM 803 N N . THR A 1 95 ? 1.661 5.560 -7.354 1.00 92.00 95 THR A N 1
ATOM 804 C CA . THR A 1 95 ? 0.810 4.409 -7.642 1.00 92.00 95 THR A CA 1
ATOM 805 C C . THR A 1 95 ? 0.161 3.919 -6.351 1.00 92.00 95 THR A C 1
ATOM 807 O O . THR A 1 95 ? 0.446 4.429 -5.264 1.00 92.00 95 THR A O 1
ATOM 810 N N . TYR A 1 96 ? -0.754 2.965 -6.459 1.00 92.25 96 TYR A N 1
ATOM 811 C CA . TYR A 1 96 ? -1.393 2.344 -5.311 1.00 92.25 96 TYR A CA 1
ATOM 812 C C . TYR A 1 96 ? -0.797 0.963 -5.033 1.00 92.25 96 TYR A C 1
ATOM 814 O O . TYR A 1 96 ? -0.329 0.268 -5.931 1.00 92.25 96 TYR A O 1
ATOM 822 N N . LYS A 1 97 ? -0.835 0.564 -3.766 1.00 91.75 97 LYS A N 1
ATOM 823 C CA . LYS A 1 97 ? -0.461 -0.763 -3.294 1.00 91.75 97 LYS A CA 1
ATOM 824 C C . LYS A 1 97 ? -1.581 -1.301 -2.414 1.00 91.75 97 LYS A C 1
ATOM 826 O O . LYS A 1 97 ? -2.034 -0.624 -1.492 1.00 91.75 97 LYS A O 1
ATOM 831 N N . GLU A 1 98 ? -1.990 -2.533 -2.681 1.00 94.44 98 GLU A N 1
ATOM 832 C CA . GLU A 1 98 ? -2.841 -3.294 -1.770 1.00 94.44 98 GLU A CA 1
ATOM 833 C C . GLU A 1 98 ? -1.989 -3.872 -0.641 1.00 94.44 98 GLU A C 1
ATOM 835 O O . GLU A 1 98 ? -0.989 -4.553 -0.890 1.00 94.44 98 GLU A O 1
ATOM 840 N N . LEU A 1 99 ? -2.370 -3.583 0.602 1.00 94.69 99 LEU A N 1
ATOM 841 C CA . LEU A 1 99 ? -1.710 -4.167 1.763 1.00 94.69 99 LEU A CA 1
ATOM 842 C C . LEU A 1 99 ? -2.235 -5.575 2.038 1.00 94.69 99 LEU A C 1
ATOM 844 O O . LEU A 1 99 ? -3.421 -5.867 1.884 1.00 94.69 99 LEU A O 1
ATOM 848 N N . ASN A 1 100 ? -1.338 -6.430 2.514 1.00 93.19 100 ASN A N 1
ATOM 849 C CA . ASN A 1 100 ? -1.638 -7.755 3.040 1.00 93.19 100 ASN A CA 1
ATOM 850 C C . ASN A 1 100 ? -1.054 -7.917 4.450 1.00 93.19 100 ASN A C 1
ATOM 852 O O . ASN A 1 100 ? -0.233 -7.120 4.885 1.00 93.19 100 ASN A O 1
ATOM 856 N N . GLU A 1 101 ? -1.419 -8.988 5.148 1.00 91.94 101 GLU A N 1
ATOM 857 C CA . GLU A 1 101 ? -1.026 -9.241 6.545 1.00 91.94 101 GLU A CA 1
ATOM 858 C C . GLU A 1 101 ? 0.481 -9.298 6.814 1.00 91.94 101 GLU A C 1
ATOM 860 O O . GLU A 1 101 ? 0.905 -9.169 7.964 1.00 91.94 101 GLU A O 1
ATOM 865 N N . LYS A 1 102 ? 1.299 -9.517 5.778 1.00 90.94 102 LYS A N 1
ATOM 866 C CA . LYS A 1 102 ? 2.762 -9.523 5.898 1.00 90.94 102 LYS A CA 1
ATOM 867 C C . LYS A 1 102 ? 3.348 -8.113 5.851 1.00 90.94 102 LYS A C 1
ATOM 869 O O . LYS A 1 102 ? 4.508 -7.939 6.218 1.00 90.94 102 LYS A O 1
ATOM 874 N N . ASP A 1 103 ? 2.585 -7.121 5.394 1.00 91.94 103 ASP A N 1
ATOM 875 C CA . ASP A 1 103 ? 3.016 -5.729 5.378 1.00 91.94 103 ASP A CA 1
ATOM 876 C C . ASP A 1 103 ? 3.032 -5.148 6.799 1.00 91.94 103 ASP A C 1
ATOM 878 O O . ASP A 1 103 ? 2.095 -5.315 7.580 1.00 91.94 103 ASP A O 1
ATOM 882 N N . LEU A 1 104 ? 4.104 -4.417 7.122 1.00 90.38 104 LEU A N 1
ATOM 883 C CA . LEU A 1 104 ? 4.408 -3.936 8.475 1.00 90.38 104 LEU A CA 1
ATOM 884 C C . LEU A 1 104 ? 3.251 -3.171 9.139 1.00 90.38 104 LEU A C 1
ATOM 886 O O . LEU A 1 104 ? 2.996 -3.359 10.324 1.00 90.38 104 LEU A O 1
ATOM 890 N N . LEU A 1 105 ? 2.564 -2.316 8.379 1.00 93.38 105 LEU A N 1
ATOM 891 C CA . LEU A 1 105 ? 1.495 -1.446 8.882 1.00 93.38 105 LEU A CA 1
ATOM 892 C C . LEU A 1 105 ? 0.090 -1.973 8.570 1.00 93.38 105 LEU A C 1
ATOM 894 O O . LEU A 1 105 ? -0.881 -1.245 8.768 1.00 93.38 105 LEU A O 1
ATOM 898 N N . PHE A 1 106 ? -0.045 -3.213 8.088 1.00 95.75 106 PHE A N 1
ATOM 899 C CA . PHE A 1 106 ? -1.345 -3.769 7.712 1.00 95.75 106 PHE A CA 1
ATOM 900 C C . PHE A 1 1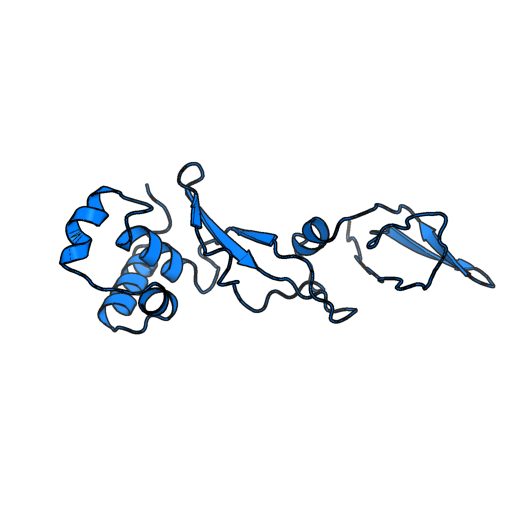06 ? -2.365 -3.671 8.849 1.00 95.75 106 PHE A C 1
ATOM 902 O O . PHE A 1 106 ? -3.415 -3.057 8.677 1.00 95.75 106 PHE A O 1
ATOM 909 N N . TYR A 1 107 ? -2.027 -4.200 10.028 1.00 96.88 107 TYR A N 1
ATOM 910 C CA . TYR A 1 107 ? -2.930 -4.191 11.181 1.00 96.88 107 TYR A CA 1
ATOM 911 C C . TYR A 1 107 ? -3.203 -2.779 11.713 1.00 96.88 107 TYR A C 1
ATOM 913 O O . TYR A 1 107 ? -4.283 -2.526 12.241 1.00 96.88 107 TYR A O 1
ATOM 921 N N . ASN A 1 108 ? -2.275 -1.839 11.525 1.00 96.12 108 ASN A N 1
ATOM 922 C CA . ASN A 1 108 ? -2.460 -0.443 11.913 1.00 96.12 108 ASN A CA 1
ATOM 923 C C . ASN A 1 108 ? -3.513 0.233 11.023 1.00 96.12 108 ASN A C 1
ATOM 925 O O . ASN A 1 108 ? -4.450 0.848 11.531 1.00 96.12 108 ASN A O 1
ATOM 929 N N . TYR A 1 109 ? -3.413 0.074 9.699 1.00 96.00 109 TYR A N 1
ATOM 930 C CA . TYR A 1 109 ? -4.452 0.558 8.785 1.00 96.00 109 TYR A CA 1
ATOM 931 C C . TYR A 1 109 ? -5.771 -0.197 8.967 1.00 96.00 109 TYR A C 1
ATOM 933 O O . TYR A 1 109 ? -6.834 0.414 8.903 1.00 96.00 109 TYR A O 1
ATOM 941 N N . PHE A 1 110 ? -5.724 -1.501 9.239 1.00 96.31 110 PHE A N 1
ATOM 942 C CA . PHE A 1 110 ? -6.921 -2.294 9.506 1.00 96.31 110 PHE A CA 1
ATOM 943 C C . PHE A 1 110 ? -7.672 -1.770 10.737 1.00 96.31 110 PHE A C 1
ATOM 945 O O . PHE A 1 110 ? -8.869 -1.495 10.667 1.00 96.31 110 PHE A O 1
ATOM 952 N N . ALA A 1 111 ? -6.957 -1.537 11.841 1.00 95.31 111 ALA A N 1
ATOM 953 C CA . ALA A 1 111 ? -7.517 -0.942 13.047 1.00 95.31 111 ALA A CA 1
ATOM 954 C C . ALA A 1 111 ? -8.098 0.454 12.784 1.00 95.31 111 ALA A C 1
ATOM 956 O O . ALA A 1 111 ? -9.193 0.749 13.258 1.00 95.31 111 ALA A O 1
ATOM 957 N N . LEU A 1 112 ? -7.408 1.287 11.996 1.00 95.00 112 LEU A N 1
ATOM 958 C CA . LEU A 1 112 ? -7.903 2.609 11.608 1.00 95.00 112 LEU A CA 1
ATOM 959 C C . LEU A 1 112 ? -9.268 2.509 10.915 1.00 95.00 112 LEU A C 1
ATOM 961 O O . LEU A 1 112 ? -10.214 3.155 11.356 1.00 95.00 112 LEU A O 1
ATOM 965 N N . PHE A 1 113 ? -9.388 1.658 9.891 1.00 95.19 113 PHE A N 1
ATOM 966 C CA . PHE A 1 113 ? -10.626 1.513 9.117 1.00 95.19 113 PHE A CA 1
ATOM 967 C C . PHE A 1 113 ? -11.766 0.815 9.873 1.00 95.19 113 PHE A C 1
ATOM 969 O O . PHE A 1 113 ? -12.944 0.927 9.511 1.00 95.19 113 PHE A O 1
ATOM 976 N N . LEU A 1 114 ? -11.438 0.078 10.933 1.00 94.06 114 LEU A N 1
ATOM 977 C CA . LEU A 1 114 ? -12.421 -0.468 11.858 1.00 94.06 114 LEU A CA 1
ATOM 978 C C . LEU A 1 114 ? -12.950 0.635 12.786 1.00 94.06 114 LEU A C 1
ATOM 980 O O . LEU A 1 114 ? -14.165 0.798 12.918 1.00 94.06 114 LEU A O 1
ATOM 984 N N . LEU A 1 115 ? -12.052 1.416 13.394 1.00 92.38 115 LEU A N 1
ATOM 985 C CA . LEU A 1 115 ? -12.393 2.472 14.352 1.00 92.38 115 LEU A CA 1
ATOM 986 C C . LEU A 1 115 ? -13.092 3.670 13.692 1.00 92.38 115 LEU A C 1
ATOM 988 O O . LEU A 1 115 ? -14.020 4.242 14.273 1.00 92.38 115 LEU A O 1
ATOM 992 N N . ASP A 1 116 ? -12.702 4.036 12.471 1.00 90.69 116 ASP A N 1
ATOM 993 C CA . ASP A 1 116 ? -13.326 5.126 11.713 1.00 90.69 116 ASP A CA 1
ATOM 994 C C . ASP A 1 116 ? -14.691 4.736 11.097 1.00 90.69 116 ASP A C 1
ATOM 996 O O . ASP A 1 116 ? -15.442 5.594 10.632 1.00 90.69 116 ASP A O 1
ATOM 1000 N N . GLY A 1 117 ? -15.056 3.449 11.156 1.00 91.06 117 GLY A N 1
ATOM 1001 C CA . GLY A 1 117 ? -16.317 2.916 10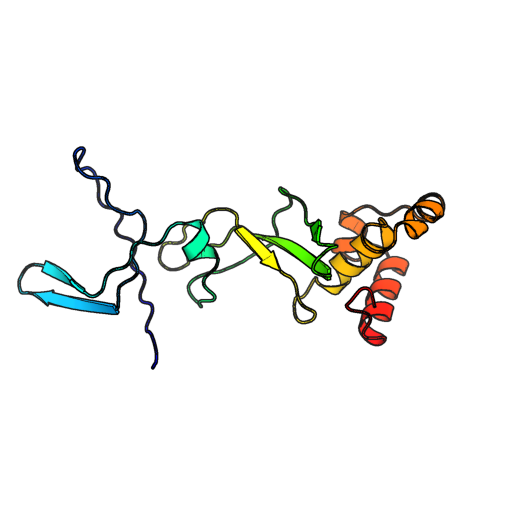.643 1.00 91.06 117 GLY A CA 1
ATOM 1002 C C . GLY A 1 117 ? -16.357 2.680 9.133 1.00 91.06 117 GLY A C 1
ATOM 1003 O O . GLY A 1 117 ? -17.430 2.394 8.589 1.00 91.06 117 GLY A O 1
ATOM 1004 N N . SER A 1 118 ? -15.215 2.738 8.448 1.00 92.25 118 SER A N 1
ATOM 1005 C CA . SER A 1 118 ? -15.087 2.393 7.032 1.00 92.25 118 SER A CA 1
ATOM 1006 C C . SER A 1 118 ? -15.471 0.936 6.779 1.00 92.25 118 SER A C 1
ATOM 1008 O O . SER A 1 118 ? -16.236 0.669 5.847 1.00 92.25 118 SER A O 1
ATOM 1010 N N . MET A 1 119 ? -15.033 0.012 7.639 1.00 93.38 119 MET A N 1
ATOM 1011 C CA . MET A 1 119 ? -15.386 -1.413 7.565 1.00 93.38 119 MET A CA 1
ATOM 1012 C C . MET A 1 119 ? -16.800 -1.690 8.083 1.00 93.38 119 MET A C 1
ATOM 1014 O O . MET A 1 119 ? -17.603 -2.352 7.423 1.00 93.38 119 MET A O 1
ATOM 1018 N N . PHE A 1 120 ? -17.134 -1.135 9.250 1.00 92.31 120 PHE A N 1
ATOM 1019 C CA . PHE A 1 120 ? -18.416 -1.349 9.916 1.00 92.31 120 PHE A CA 1
ATOM 1020 C C . PHE A 1 120 ? -19.064 -0.016 10.272 1.00 92.31 120 PHE A C 1
ATOM 1022 O O . PHE A 1 120 ? -18.744 0.587 11.292 1.00 92.31 120 PHE A O 1
ATOM 1029 N N . LEU A 1 121 ? -20.061 0.407 9.490 1.00 91.62 121 LEU A N 1
ATOM 1030 C CA . LEU A 1 121 ? -20.720 1.708 9.673 1.00 91.62 121 LEU A CA 1
ATOM 1031 C C . LEU A 1 121 ? -21.272 1.911 11.097 1.00 91.62 121 LEU A C 1
ATOM 1033 O O . LEU A 1 121 ? -21.303 3.029 11.598 1.00 91.62 121 LEU A O 1
ATOM 1037 N N . LYS A 1 122 ? -21.666 0.832 11.788 1.00 92.56 122 LYS A N 1
ATOM 1038 C CA . LYS A 1 122 ? -22.144 0.889 13.180 1.00 92.56 122 LYS A CA 1
ATOM 1039 C C . LYS A 1 122 ? -21.095 1.439 14.156 1.00 92.56 122 LYS A C 1
ATOM 1041 O O . LYS A 1 122 ? -21.495 2.027 15.156 1.00 92.56 122 LYS A O 1
ATOM 1046 N N . MET A 1 123 ? -19.800 1.304 13.853 1.00 90.81 123 MET A N 1
ATOM 1047 C CA . MET A 1 123 ? -18.708 1.840 14.674 1.00 90.81 123 MET A CA 1
ATOM 1048 C C . MET A 1 123 ? -18.747 3.366 14.764 1.00 90.81 123 MET A C 1
ATOM 1050 O O . MET A 1 123 ? -18.424 3.916 15.809 1.00 90.81 123 MET A O 1
ATOM 1054 N N . THR A 1 124 ? -19.270 4.059 13.748 1.00 90.06 124 THR A N 1
ATOM 1055 C CA . THR A 1 124 ? -19.400 5.530 13.775 1.00 90.06 124 THR A CA 1
ATOM 1056 C C . THR A 1 124 ? -20.219 6.042 14.965 1.00 90.06 124 THR A C 1
ATOM 1058 O O . THR A 1 124 ? -19.935 7.110 15.496 1.00 90.06 124 THR A O 1
ATOM 1061 N N . LYS A 1 125 ? -21.179 5.250 15.471 1.00 90.69 125 LYS A N 1
ATOM 1062 C CA . LYS A 1 125 ? -21.965 5.590 16.671 1.00 90.69 125 LYS A CA 1
ATOM 1063 C C . LYS A 1 125 ? -21.124 5.658 17.943 1.00 90.69 125 LYS A C 1
ATOM 1065 O O . LYS A 1 125 ? -21.521 6.317 18.897 1.00 90.69 125 LYS A O 1
ATOM 1070 N N . PHE A 1 126 ? -19.994 4.960 17.966 1.00 87.88 126 PHE A N 1
ATOM 1071 C CA . PHE A 1 126 ? -19.125 4.875 19.129 1.00 87.88 126 PHE A CA 1
ATOM 1072 C C . PHE A 1 126 ? -17.969 5.880 19.087 1.00 87.88 126 PHE A C 1
ATOM 1074 O O . PHE A 1 126 ? -17.299 6.040 20.101 1.00 87.88 126 PHE A O 1
ATOM 1081 N N . GLN A 1 127 ? -17.777 6.614 17.981 1.00 84.25 127 GLN A N 1
ATOM 1082 C CA . GLN A 1 127 ? -16.709 7.618 17.840 1.00 84.25 127 GLN A CA 1
ATOM 1083 C C . GLN A 1 127 ? -16.747 8.704 18.921 1.00 84.25 127 GLN A C 1
ATOM 1085 O O . GLN A 1 127 ? -15.714 9.246 19.286 1.00 84.25 127 GLN A O 1
ATOM 1090 N N . MET A 1 128 ? -17.913 8.991 19.504 1.00 84.19 128 MET A N 1
ATOM 1091 C CA . MET A 1 128 ? -18.007 9.911 20.644 1.00 84.19 128 MET A CA 1
ATOM 1092 C C . MET A 1 128 ? -17.280 9.413 21.909 1.00 84.19 128 MET A C 1
ATOM 1094 O O . MET A 1 128 ? -16.964 10.216 22.781 1.00 84.19 128 MET A O 1
ATOM 1098 N N . TYR A 1 129 ? -17.033 8.105 22.025 1.00 83.06 129 TYR A N 1
ATOM 1099 C CA . TYR A 1 129 ? -16.381 7.477 23.179 1.00 83.06 129 TYR A CA 1
ATOM 1100 C C . TYR A 1 129 ? -14.882 7.250 22.979 1.00 83.06 129 TYR A C 1
ATOM 1102 O O . TYR A 1 129 ? -14.192 6.898 23.934 1.00 83.06 129 TYR A O 1
ATOM 1110 N N . TYR A 1 130 ? -14.365 7.439 21.764 1.00 79.56 130 TYR A N 1
ATOM 1111 C CA . TYR A 1 130 ? -12.945 7.293 21.475 1.00 79.56 130 TYR A CA 1
ATOM 1112 C C . TYR A 1 130 ? -12.468 8.398 20.530 1.00 79.56 130 TYR A C 1
ATOM 1114 O O . TYR A 1 130 ? -12.946 8.543 19.412 1.00 79.56 130 TYR A O 1
ATOM 1122 N N . SER A 1 131 ? -11.475 9.167 20.973 1.00 75.19 131 SER A N 1
ATOM 1123 C CA . SER A 1 131 ? -10.772 10.123 20.119 1.00 75.19 131 SER A CA 1
ATOM 1124 C C . SER A 1 131 ? -9.462 9.496 19.668 1.00 75.19 131 SER A C 1
ATOM 1126 O O . SER A 1 131 ? -8.642 9.109 20.499 1.00 75.19 131 SER A O 1
ATOM 1128 N N . HIS A 1 132 ? -9.279 9.376 18.360 1.00 82.44 132 HIS A N 1
ATOM 1129 C CA . HIS A 1 132 ? -8.012 8.995 17.757 1.00 82.44 132 HIS A CA 1
ATOM 1130 C C . HIS A 1 132 ? -7.816 9.821 16.494 1.00 82.44 132 HIS A C 1
ATOM 1132 O O . HIS A 1 132 ? -8.764 10.096 15.758 1.00 82.44 132 HIS A O 1
ATOM 1138 N N . THR A 1 133 ? -6.579 10.208 16.224 1.00 85.88 133 THR A N 1
ATOM 1139 C CA . THR A 1 133 ? -6.203 10.688 14.901 1.00 85.88 133 THR A CA 1
ATOM 1140 C C . THR A 1 133 ? -5.693 9.524 14.059 1.00 85.88 133 THR A C 1
ATOM 1142 O O . THR A 1 133 ? -5.240 8.502 14.579 1.00 85.88 133 THR A O 1
ATOM 1145 N N . THR A 1 134 ? -5.701 9.687 12.736 1.00 87.56 134 THR A N 1
ATOM 1146 C CA . THR A 1 134 ? -5.007 8.761 11.830 1.00 87.56 134 THR A CA 1
ATOM 1147 C C . THR A 1 134 ? -3.557 8.556 12.265 1.00 87.56 134 THR A C 1
ATOM 1149 O O . THR A 1 134 ? -3.062 7.435 12.258 1.00 87.56 134 THR A O 1
ATOM 1152 N N . TYR A 1 135 ? -2.885 9.624 12.700 1.00 87.19 135 TYR A N 1
ATOM 1153 C CA . TYR A 1 135 ? -1.510 9.556 13.183 1.00 87.19 135 TYR A CA 1
ATOM 1154 C C . TYR A 1 135 ? -1.370 8.668 14.428 1.00 87.19 135 TYR A C 1
ATOM 1156 O O . TYR A 1 135 ? -0.435 7.869 14.490 1.00 87.19 135 TYR A O 1
ATOM 1164 N N . ASP A 1 136 ? -2.299 8.773 15.382 1.00 88.31 136 ASP A N 1
ATOM 1165 C CA . ASP A 1 136 ? -2.261 7.988 16.621 1.00 88.31 136 ASP A CA 1
ATOM 1166 C C . ASP A 1 136 ? -2.396 6.492 16.347 1.00 88.31 136 ASP A C 1
ATOM 1168 O O . ASP A 1 136 ? -1.692 5.688 16.959 1.00 88.31 136 ASP A O 1
ATOM 1172 N N . VAL A 1 137 ? -3.267 6.121 15.401 1.00 91.25 137 VAL A N 1
ATOM 1173 C CA . VAL A 1 137 ? -3.485 4.715 15.041 1.00 91.25 137 VAL A CA 1
ATOM 1174 C C . VAL A 1 137 ? -2.344 4.157 14.207 1.00 91.25 137 VAL A C 1
ATOM 1176 O O . VAL A 1 137 ? -1.831 3.083 14.513 1.00 91.25 137 VAL A O 1
ATOM 1179 N N . ILE A 1 138 ? -1.893 4.892 13.188 1.00 91.69 138 ILE A N 1
ATOM 1180 C CA . ILE A 1 138 ? -0.824 4.413 12.307 1.00 91.69 138 ILE A CA 1
ATOM 1181 C C . ILE A 1 138 ? 0.498 4.243 13.058 1.00 91.69 138 ILE A C 1
ATOM 1183 O O . ILE A 1 138 ? 1.194 3.264 12.811 1.00 91.69 138 ILE A O 1
ATOM 1187 N N . ASN A 1 139 ? 0.813 5.115 14.019 1.00 90.75 139 ASN A N 1
ATOM 1188 C CA . ASN A 1 139 ? 2.053 5.020 14.798 1.00 90.75 139 ASN A CA 1
ATOM 1189 C C . ASN A 1 139 ? 1.906 4.271 16.128 1.00 90.75 139 ASN A C 1
ATOM 1191 O O . ASN A 1 139 ? 2.869 4.222 16.892 1.00 90.75 139 ASN A O 1
ATOM 1195 N N . SER A 1 140 ? 0.726 3.720 16.434 1.00 90.00 140 SER A N 1
ATOM 1196 C CA . SER A 1 140 ? 0.435 3.088 17.729 1.00 90.00 140 SER A CA 1
ATOM 1197 C C . SER A 1 140 ? 0.825 3.980 18.920 1.00 90.00 140 SER A C 1
ATOM 1199 O O . SER A 1 140 ? 1.429 3.516 19.885 1.00 90.00 140 SER A O 1
ATOM 1201 N N . ALA A 1 141 ? 0.513 5.278 18.839 1.00 87.88 141 ALA A N 1
ATOM 1202 C CA . ALA A 1 141 ? 1.022 6.288 19.772 1.00 87.88 141 ALA A CA 1
ATOM 1203 C C . ALA A 1 141 ? 0.446 6.164 21.196 1.00 87.88 141 ALA A C 1
ATOM 1205 O O . ALA A 1 141 ? 1.015 6.710 22.140 1.00 87.88 141 ALA A O 1
ATOM 1206 N N . GLN A 1 142 ? -0.681 5.462 21.356 1.00 89.75 142 GLN A N 1
ATOM 1207 C CA . GLN A 1 142 ? -1.348 5.240 22.639 1.00 89.75 142 GLN A CA 1
ATOM 1208 C C . GLN A 1 142 ? -1.389 3.743 22.985 1.00 89.75 142 GLN A C 1
ATOM 1210 O O . GLN A 1 142 ? -1.639 2.901 22.120 1.00 89.75 142 GLN A O 1
ATOM 1215 N N . GLU A 1 143 ? -1.197 3.409 24.265 1.00 91.12 143 GLU A N 1
ATOM 1216 C CA . GLU A 1 143 ? -1.098 2.020 24.748 1.00 91.12 143 GLU A CA 1
ATOM 1217 C C . GLU A 1 143 ? -2.373 1.200 24.487 1.00 91.12 143 GLU A C 1
ATOM 1219 O O . GLU A 1 143 ? -2.315 0.039 24.094 1.00 91.12 143 GLU A O 1
ATOM 1224 N N . ASN A 1 144 ? -3.549 1.813 24.637 1.00 91.31 144 ASN A N 1
ATOM 1225 C CA . ASN A 1 144 ? -4.837 1.200 24.300 1.00 91.31 144 ASN A CA 1
ATOM 1226 C C . ASN A 1 144 ? -4.938 0.833 22.809 1.00 91.31 144 ASN A C 1
ATOM 1228 O O . ASN A 1 144 ? -5.420 -0.250 22.483 1.00 91.31 144 ASN A O 1
ATOM 1232 N N . ILE A 1 145 ? -4.465 1.704 21.911 1.00 92.81 145 ILE A N 1
ATOM 1233 C CA . ILE A 1 145 ? -4.461 1.448 20.467 1.00 92.81 145 ILE A CA 1
ATOM 1234 C C . ILE A 1 145 ? -3.469 0.335 20.132 1.00 92.81 145 ILE A C 1
ATOM 1236 O O . ILE A 1 145 ? -3.798 -0.573 19.371 1.00 92.81 145 ILE A O 1
ATOM 1240 N N . LYS A 1 146 ? -2.278 0.365 20.735 1.00 94.75 146 LYS A N 1
ATOM 1241 C CA . LYS A 1 146 ? -1.277 -0.687 20.566 1.00 94.75 146 LYS A CA 1
ATOM 1242 C C . LYS A 1 146 ? -1.827 -2.054 20.988 1.00 94.75 146 LYS A C 1
ATOM 1244 O O . LYS A 1 146 ? -1.778 -2.991 20.196 1.00 94.75 146 LYS A O 1
ATOM 1249 N N . ASN A 1 147 ? -2.432 -2.138 22.172 1.00 95.38 147 ASN A N 1
ATOM 1250 C CA . ASN A 1 147 ? -3.060 -3.363 22.673 1.00 95.38 147 ASN A CA 1
ATOM 1251 C C . ASN A 1 147 ? -4.199 -3.844 21.765 1.00 95.38 147 ASN A C 1
ATOM 1253 O O . ASN A 1 147 ? -4.348 -5.043 21.544 1.00 95.38 147 ASN A O 1
ATOM 1257 N N . PHE A 1 148 ? -4.987 -2.924 21.203 1.00 94.44 148 PHE A N 1
ATOM 1258 C CA . PHE A 1 148 ? -6.039 -3.260 20.245 1.00 94.44 148 PHE A CA 1
ATOM 1259 C C . PHE A 1 148 ? -5.476 -3.852 18.942 1.00 94.44 148 PHE A C 1
ATOM 1261 O O . PHE A 1 148 ? -5.941 -4.899 18.494 1.00 94.44 148 PHE A O 1
ATOM 1268 N N . ILE A 1 149 ? -4.443 -3.231 18.364 1.00 95.88 149 ILE A N 1
ATOM 1269 C CA . ILE A 1 149 ? -3.759 -3.722 17.156 1.00 95.88 149 ILE A CA 1
ATOM 1270 C C . ILE A 1 149 ? -3.127 -5.100 17.410 1.00 95.88 149 ILE A C 1
ATOM 1272 O O . ILE A 1 149 ? -3.260 -6.004 16.584 1.00 95.88 149 ILE A O 1
ATOM 1276 N N . GLU A 1 150 ? -2.476 -5.293 18.560 1.00 96.38 150 GLU A N 1
ATOM 1277 C CA . GLU A 1 150 ? -1.908 -6.589 18.948 1.00 96.38 150 GLU A CA 1
ATOM 1278 C C . GLU A 1 150 ? -2.991 -7.656 19.141 1.00 96.38 150 GLU A C 1
ATOM 1280 O O . GLU A 1 150 ? -2.812 -8.790 18.698 1.00 96.38 150 GLU A O 1
ATOM 1285 N N . ALA A 1 151 ? -4.137 -7.307 19.732 1.00 97.06 151 ALA A N 1
ATOM 1286 C CA . ALA A 1 151 ? -5.263 -8.224 19.879 1.00 97.06 151 ALA A CA 1
ATOM 1287 C C . ALA A 1 151 ? -5.825 -8.670 18.520 1.00 97.06 151 ALA A C 1
ATOM 1289 O O . ALA A 1 151 ? -6.039 -9.866 18.325 1.00 97.06 151 ALA A O 1
ATOM 1290 N N . LEU A 1 152 ? -5.998 -7.744 17.565 1.00 96.00 152 LEU A N 1
ATOM 1291 C CA . LEU A 1 152 ? -6.410 -8.070 16.192 1.00 96.00 152 LEU A CA 1
ATOM 1292 C C . LEU A 1 152 ? -5.425 -9.041 15.533 1.00 96.00 152 LEU A C 1
ATOM 1294 O O . LEU A 1 152 ? -5.834 -10.060 14.976 1.00 96.00 152 LEU A O 1
ATOM 1298 N N . LYS A 1 153 ? -4.124 -8.757 15.653 1.00 95.69 153 LYS A N 1
ATOM 1299 C CA . LYS A 1 153 ? -3.055 -9.591 15.099 1.00 95.69 153 LYS A CA 1
ATOM 1300 C C . LYS A 1 153 ? -3.013 -10.985 15.720 1.00 95.69 153 LYS A C 1
ATOM 1302 O O . LYS A 1 153 ? -2.912 -11.973 14.997 1.00 95.69 153 LYS A O 1
ATOM 1307 N N . ASN A 1 154 ? -3.113 -11.079 17.044 1.00 96.44 154 ASN A N 1
ATOM 1308 C CA . ASN A 1 154 ? -3.080 -12.350 17.768 1.00 96.44 154 ASN A CA 1
ATOM 1309 C C . ASN A 1 154 ? -4.321 -13.207 17.485 1.00 96.44 154 ASN A C 1
ATOM 1311 O O . ASN A 1 154 ? -4.215 -14.428 17.415 1.00 96.44 154 ASN A O 1
ATOM 1315 N N . ALA A 1 155 ? -5.478 -12.572 17.289 1.00 95.81 155 ALA A N 1
ATOM 1316 C CA . ALA A 1 155 ? -6.718 -13.237 16.901 1.00 95.81 155 ALA A CA 1
ATOM 1317 C C . ALA A 1 155 ? -6.819 -13.521 15.390 1.00 95.81 155 ALA A C 1
ATOM 1319 O O . ALA A 1 155 ? -7.807 -14.111 14.963 1.00 95.81 155 ALA A O 1
ATOM 1320 N N . GLN A 1 156 ? -5.824 -13.111 14.590 1.00 93.38 156 GLN A N 1
ATOM 1321 C CA . GLN A 1 156 ? -5.816 -13.231 13.125 1.00 93.38 156 GLN A CA 1
ATOM 1322 C C . GLN A 1 156 ? -7.036 -12.578 12.453 1.00 93.38 156 GLN A C 1
ATOM 1324 O O . GLN A 1 156 ? -7.538 -13.053 11.437 1.00 93.38 156 GLN A O 1
ATOM 1329 N N . ILE A 1 157 ? -7.517 -11.468 13.019 1.00 93.12 157 ILE A N 1
ATOM 1330 C CA . ILE A 1 157 ? -8.613 -10.685 12.445 1.00 93.12 157 ILE A CA 1
ATOM 1331 C C . ILE A 1 157 ? -8.017 -9.767 11.377 1.00 93.12 157 ILE A C 1
ATOM 1333 O O . ILE A 1 157 ? -7.441 -8.725 11.686 1.00 93.12 157 ILE A O 1
ATOM 1337 N N . ASN A 1 158 ? -8.132 -10.187 10.122 1.00 90.50 158 ASN A N 1
ATOM 1338 C CA . ASN A 1 158 ? -7.456 -9.586 8.968 1.00 90.50 158 ASN A CA 1
ATOM 1339 C C . ASN A 1 158 ? -8.415 -9.171 7.840 1.00 90.50 158 ASN A C 1
ATOM 1341 O O . ASN A 1 158 ? -7.976 -8.638 6.823 1.00 90.50 158 ASN A O 1
ATOM 1345 N N . ASN A 1 159 ? -9.711 -9.420 7.995 1.00 88.31 159 ASN A N 1
ATOM 1346 C CA . ASN A 1 159 ? -10.725 -9.140 6.989 1.00 88.31 159 ASN A CA 1
ATOM 1347 C C . ASN A 1 159 ? -12.073 -8.855 7.676 1.00 88.31 159 ASN A C 1
ATOM 1349 O O . ASN A 1 159 ? -12.177 -8.891 8.906 1.00 88.31 159 ASN A O 1
ATOM 1353 N N . ARG A 1 160 ? -13.094 -8.502 6.897 1.00 87.19 160 ARG A N 1
ATOM 1354 C CA . ARG A 1 160 ? -14.401 -8.091 7.425 1.00 87.19 160 ARG A CA 1
ATOM 1355 C C . ARG A 1 160 ? -15.303 -9.260 7.872 1.00 87.19 160 ARG A C 1
ATOM 1357 O O . ARG A 1 160 ? -16.278 -9.000 8.584 1.00 87.19 160 ARG A O 1
ATOM 1364 N N . TYR A 1 161 ? -15.033 -10.488 7.436 1.00 81.12 161 TYR A N 1
ATOM 1365 C CA . TYR A 1 161 ? -15.892 -11.671 7.582 1.00 81.12 161 TYR A CA 1
ATOM 1366 C C . TYR A 1 161 ? -15.435 -12.644 8.673 1.00 81.12 161 TYR A C 1
ATOM 1368 O O . TYR A 1 161 ? -14.214 -12.820 8.876 1.00 81.12 161 TYR A O 1
#

Secondary structure (DSSP, 8-state):
---------------TT----SEEE-SEEEE-SS-EEEES-EEE-HHHHHHS--TTEE---B-SSSPPEEETTTTEEEEEE--EEGGGTEEPPPEEEEE-TTSTTHHHHHHHHHHTTSS-GGGGGGGGG----HHHHHTT-SHHHHHHHHHHHHTT--S--

Radius of gyration: 21.7 Å; chains: 1; bounding box: 53×36×59 Å